Protein AF-A0A961JZA1-F1 (afdb_monomer_lite)

pLDDT: mean 84.86, std 13.33, range [48.25, 97.94]

Structure (mmCIF, N/CA/C/O backbone):
data_AF-A0A961JZA1-F1
#
_entry.id   AF-A0A961JZA1-F1
#
loop_
_atom_site.group_PDB
_atom_site.id
_atom_site.type_symbol
_atom_site.label_atom_id
_atom_site.label_alt_id
_atom_site.label_comp_id
_atom_site.label_asym_id
_atom_site.label_entity_id
_atom_site.label_seq_id
_atom_site.pdbx_PDB_ins_code
_atom_site.Cartn_x
_atom_site.Cartn_y
_atom_site.Cartn_z
_atom_site.occupancy
_atom_site.B_iso_or_equiv
_atom_site.auth_seq_id
_atom_site.auth_comp_id
_atom_site.auth_asym_id
_atom_site.auth_atom_id
_atom_site.pdbx_PDB_model_num
ATOM 1 N N . GLN A 1 1 ? -11.476 15.028 8.043 1.00 52.53 1 GLN A N 1
ATOM 2 C CA . GLN A 1 1 ? -12.834 15.265 7.506 1.00 52.53 1 GLN A CA 1
ATOM 3 C C . GLN A 1 1 ? -13.443 13.905 7.171 1.00 52.53 1 GLN A C 1
ATOM 5 O O . GLN A 1 1 ? -12.910 13.233 6.305 1.00 52.53 1 GLN A O 1
ATOM 10 N N . HIS A 1 2 ? -14.480 13.451 7.884 1.00 55.50 2 HIS A N 1
ATOM 11 C CA . HIS A 1 2 ? -15.139 12.164 7.615 1.00 55.50 2 HIS A CA 1
ATOM 12 C C . HIS A 1 2 ? -16.599 12.419 7.231 1.00 55.50 2 HIS A C 1
ATOM 14 O O . HIS A 1 2 ? -17.377 12.901 8.050 1.00 55.50 2 HIS A O 1
ATOM 20 N N . THR A 1 3 ? -16.973 12.096 5.991 1.00 67.44 3 THR A N 1
ATOM 21 C CA . THR A 1 3 ? -18.387 12.011 5.608 1.00 67.44 3 THR A CA 1
ATOM 22 C C . THR A 1 3 ? -18.865 10.601 5.919 1.00 67.44 3 THR A C 1
ATOM 24 O O . THR A 1 3 ? -18.406 9.641 5.299 1.00 67.44 3 THR A O 1
ATOM 27 N N . ARG A 1 4 ? -19.766 10.462 6.897 1.00 73.06 4 ARG A N 1
ATOM 28 C CA . ARG A 1 4 ? -20.274 9.150 7.324 1.00 73.06 4 ARG A CA 1
ATOM 29 C C . ARG A 1 4 ? -20.852 8.382 6.129 1.00 73.06 4 ARG A C 1
ATOM 31 O O . ARG A 1 4 ? -21.628 8.925 5.349 1.00 73.06 4 ARG A O 1
ATOM 38 N N . GLY A 1 5 ? -20.445 7.121 5.989 1.00 75.69 5 GLY A N 1
ATOM 39 C CA . GLY A 1 5 ? -20.950 6.202 4.964 1.00 75.69 5 GLY A CA 1
ATOM 40 C C . GLY A 1 5 ? -20.401 6.394 3.544 1.00 75.69 5 GLY A C 1
ATOM 41 O O . GLY A 1 5 ? -20.724 5.582 2.682 1.00 75.69 5 GLY A O 1
ATOM 42 N N . LYS A 1 6 ? -19.558 7.402 3.282 1.00 83.94 6 LYS A N 1
ATOM 43 C CA . LYS A 1 6 ? -18.946 7.618 1.960 1.00 83.94 6 LYS A CA 1
ATOM 44 C C . LYS A 1 6 ? -17.432 7.430 2.024 1.00 83.94 6 LYS A C 1
ATOM 46 O O . LYS A 1 6 ? -16.791 7.899 2.959 1.00 83.94 6 LYS A O 1
ATOM 51 N N . ASN A 1 7 ? -16.876 6.778 1.006 1.00 86.12 7 ASN A N 1
ATOM 52 C CA . ASN A 1 7 ? -15.433 6.664 0.799 1.00 86.12 7 ASN A CA 1
ATOM 53 C C . ASN A 1 7 ? -15.067 7.419 -0.485 1.00 86.12 7 ASN A C 1
ATOM 55 O O . ASN A 1 7 ? -15.824 7.369 -1.456 1.00 86.12 7 ASN A O 1
ATOM 59 N N . VAL A 1 8 ? -13.914 8.084 -0.496 1.00 90.31 8 VAL A N 1
ATOM 60 C CA . VAL A 1 8 ? -13.323 8.665 -1.708 1.00 90.31 8 VAL A CA 1
ATOM 61 C C . VAL A 1 8 ? -12.217 7.727 -2.170 1.00 90.31 8 VAL A C 1
ATOM 63 O O . VAL A 1 8 ? -11.364 7.351 -1.368 1.00 90.31 8 VAL A O 1
ATOM 66 N N . TRP A 1 9 ? -12.248 7.348 -3.444 1.00 91.00 9 TRP A N 1
ATOM 67 C CA . TRP A 1 9 ? -11.262 6.457 -4.045 1.00 91.00 9 TRP A CA 1
ATOM 68 C C . TRP A 1 9 ? -10.457 7.210 -5.091 1.00 91.00 9 TRP A C 1
ATOM 70 O O . TRP A 1 9 ? -11.024 7.792 -6.013 1.00 91.00 9 TRP A O 1
ATOM 80 N N . PHE A 1 10 ? -9.138 7.145 -4.957 1.00 92.38 10 PHE A N 1
ATOM 81 C CA . PHE A 1 10 ? -8.208 7.518 -6.011 1.00 92.38 10 PHE A CA 1
ATOM 82 C C . PHE A 1 10 ? -7.697 6.228 -6.634 1.00 92.38 10 PHE A C 1
ATOM 84 O O . PHE A 1 10 ? -7.165 5.370 -5.931 1.00 92.38 10 PHE A O 1
ATOM 91 N N . VAL A 1 11 ? -7.897 6.077 -7.939 1.00 93.38 11 VAL A N 1
ATOM 92 C CA . VAL A 1 11 ? -7.410 4.925 -8.697 1.00 93.38 11 VAL A CA 1
ATOM 93 C C . VAL A 1 11 ? -6.425 5.447 -9.724 1.00 93.38 11 VAL A C 1
ATOM 95 O O . VAL A 1 11 ? -6.718 6.397 -10.446 1.00 93.38 11 VAL A O 1
ATOM 98 N N . GLY A 1 12 ? -5.255 4.832 -9.762 1.00 93.12 12 GLY A N 1
ATOM 99 C CA . GLY A 1 12 ? -4.179 5.193 -10.666 1.00 93.12 12 GLY A CA 1
ATOM 100 C C . GLY A 1 12 ? -3.281 3.995 -10.920 1.00 93.12 12 GLY A C 1
ATOM 101 O O . GLY A 1 12 ? -3.510 2.902 -10.399 1.00 93.12 12 GLY A O 1
ATOM 102 N N . ILE A 1 13 ? -2.266 4.223 -11.737 1.00 94.69 13 ILE A N 1
ATOM 103 C CA . ILE A 1 13 ? -1.249 3.235 -12.086 1.00 94.69 13 ILE A CA 1
ATOM 104 C C . ILE A 1 13 ? 0.069 3.564 -11.381 1.00 94.69 13 ILE A C 1
ATOM 106 O O . ILE A 1 13 ? 0.239 4.658 -10.836 1.00 94.69 13 ILE A O 1
ATOM 110 N N . LEU A 1 14 ? 0.969 2.585 -11.339 1.00 93.88 14 LEU A N 1
ATOM 111 C CA . LEU A 1 14 ? 2.295 2.719 -10.748 1.00 93.88 14 LEU A CA 1
ATOM 112 C C . LEU A 1 14 ? 3.350 2.719 -11.854 1.00 93.88 14 LEU A C 1
ATOM 114 O O . LEU A 1 14 ? 3.269 1.902 -12.770 1.00 93.88 14 LEU A O 1
ATOM 118 N N . ASP A 1 15 ? 4.359 3.570 -11.704 1.00 93.12 15 ASP A N 1
ATOM 119 C CA . ASP A 1 15 ? 5.601 3.498 -12.467 1.00 93.12 15 ASP A CA 1
ATOM 120 C C . ASP A 1 15 ? 6.589 2.572 -11.749 1.00 93.12 15 ASP A C 1
ATOM 122 O O . ASP A 1 15 ? 6.790 2.687 -10.535 1.00 93.12 15 ASP A O 1
ATOM 126 N N . GLU A 1 16 ? 7.249 1.692 -12.503 1.00 93.38 16 GLU A N 1
ATOM 127 C CA . GLU A 1 16 ? 8.420 0.943 -12.036 1.00 93.38 16 GLU A CA 1
ATOM 128 C C . GLU A 1 16 ? 9.682 1.778 -12.280 1.00 93.38 16 GLU A C 1
ATOM 130 O O . GLU A 1 16 ? 9.959 2.199 -13.405 1.00 93.38 16 GLU A O 1
ATOM 135 N N . LYS A 1 17 ? 10.452 2.025 -11.219 1.00 91.06 17 LYS A N 1
ATOM 136 C CA . LYS A 1 17 ? 11.730 2.743 -11.259 1.00 91.06 17 LYS A CA 1
ATOM 137 C C . LYS A 1 17 ? 12.812 1.912 -10.579 1.00 91.06 17 LYS A C 1
ATOM 139 O O . LYS A 1 17 ? 12.521 0.982 -9.827 1.00 91.06 17 LYS A O 1
ATOM 144 N N . LEU A 1 18 ? 14.066 2.254 -10.846 1.00 92.44 18 LEU A N 1
ATOM 145 C CA . LEU A 1 18 ? 15.218 1.708 -10.136 1.00 92.44 18 LEU A CA 1
ATOM 146 C C . LEU A 1 18 ? 15.717 2.750 -9.136 1.00 92.44 18 LEU A C 1
ATOM 148 O O . LEU A 1 18 ? 15.782 3.934 -9.471 1.00 92.44 18 LEU A O 1
ATOM 152 N N . ASP A 1 19 ? 16.029 2.314 -7.917 1.00 87.62 19 ASP A N 1
ATOM 153 C CA . ASP A 1 19 ? 16.740 3.138 -6.938 1.00 87.62 19 ASP A CA 1
ATOM 154 C C . ASP A 1 19 ? 18.262 3.130 -7.187 1.00 87.62 19 ASP A C 1
ATOM 156 O O . ASP A 1 19 ? 18.768 2.428 -8.069 1.00 87.62 19 ASP A O 1
ATOM 160 N N . ASP A 1 20 ? 19.009 3.885 -6.378 1.00 90.69 20 ASP A N 1
ATOM 161 C CA . ASP A 1 20 ? 20.476 3.988 -6.468 1.00 90.69 20 ASP A CA 1
ATOM 162 C C . ASP A 1 20 ? 21.205 2.652 -6.208 1.00 90.69 20 ASP A C 1
ATOM 164 O O . ASP A 1 20 ? 22.394 2.515 -6.496 1.00 90.69 20 ASP A O 1
ATOM 168 N N . PHE A 1 21 ? 20.498 1.645 -5.684 1.00 90.88 21 PHE A N 1
ATOM 169 C CA . PHE A 1 21 ? 20.998 0.296 -5.415 1.00 90.88 21 PHE A CA 1
ATOM 170 C C . PHE A 1 21 ? 20.480 -0.737 -6.427 1.00 90.88 21 PHE A C 1
ATOM 172 O O . PHE A 1 21 ? 20.595 -1.944 -6.187 1.00 90.88 21 PHE A O 1
ATOM 179 N N . ASN A 1 22 ? 19.922 -0.284 -7.555 1.00 88.94 22 ASN A N 1
ATOM 180 C CA . ASN A 1 22 ? 19.378 -1.117 -8.626 1.00 88.94 22 ASN A CA 1
ATOM 181 C C . ASN A 1 22 ? 18.224 -2.032 -8.169 1.00 88.94 22 ASN A C 1
ATOM 183 O O . ASN A 1 22 ? 18.011 -3.121 -8.714 1.00 88.94 22 ASN A O 1
ATOM 187 N N . ARG A 1 23 ? 17.477 -1.604 -7.148 1.00 88.56 23 ARG A N 1
ATOM 188 C CA . ARG A 1 23 ? 16.272 -2.277 -6.661 1.00 88.56 23 ARG A CA 1
ATOM 189 C C . ARG A 1 23 ? 15.054 -1.665 -7.328 1.00 88.56 23 ARG A C 1
ATOM 191 O O . ARG A 1 23 ? 14.964 -0.453 -7.507 1.00 88.56 23 ARG A O 1
ATOM 198 N N . LYS A 1 24 ? 14.094 -2.521 -7.668 1.00 91.25 24 LYS A N 1
ATOM 199 C CA . LYS A 1 24 ? 12.804 -2.086 -8.198 1.00 91.25 24 LYS A CA 1
ATOM 200 C C . LYS A 1 24 ? 12.017 -1.378 -7.102 1.00 91.25 24 LYS A C 1
ATOM 202 O O . LYS A 1 24 ? 11.790 -1.944 -6.031 1.00 91.25 24 LYS A O 1
ATOM 207 N N . VAL A 1 25 ? 11.592 -0.158 -7.393 1.00 91.50 25 VAL A N 1
ATOM 208 C CA . VAL A 1 25 ? 10.710 0.647 -6.552 1.00 91.50 25 VAL A CA 1
ATOM 209 C C . VAL A 1 25 ? 9.510 1.084 -7.375 1.00 91.50 25 VAL A C 1
ATOM 211 O O . VAL A 1 25 ? 9.639 1.448 -8.543 1.00 91.50 25 VAL A O 1
ATOM 214 N N . PHE A 1 26 ? 8.331 1.037 -6.764 1.00 92.81 26 PHE A N 1
ATOM 215 C CA . PHE A 1 26 ? 7.086 1.407 -7.423 1.00 92.81 26 PHE A CA 1
ATOM 216 C C . PHE A 1 26 ? 6.554 2.702 -6.829 1.00 92.81 26 PHE A C 1
ATOM 218 O O . PHE A 1 26 ? 6.466 2.848 -5.609 1.00 92.81 26 PHE A O 1
ATOM 225 N N . VAL A 1 27 ? 6.174 3.641 -7.689 1.00 91.38 27 VAL A N 1
ATOM 226 C CA . VAL A 1 27 ? 5.622 4.934 -7.268 1.00 91.38 27 VAL A CA 1
ATOM 227 C C . VAL A 1 27 ? 4.334 5.231 -8.027 1.00 91.38 27 VAL A C 1
ATOM 229 O O . VAL A 1 27 ? 4.234 4.854 -9.192 1.00 91.38 27 VAL A O 1
ATOM 232 N N . PRO A 1 28 ? 3.337 5.895 -7.414 1.00 91.88 28 PRO A N 1
ATOM 233 C CA . PRO A 1 28 ? 2.165 6.361 -8.147 1.00 91.88 28 PRO A CA 1
ATOM 234 C C . PRO A 1 28 ? 2.576 7.214 -9.345 1.00 91.88 28 PRO A C 1
ATOM 236 O O . PRO A 1 28 ? 3.406 8.113 -9.198 1.00 91.88 28 PRO A O 1
ATOM 239 N N . GLN A 1 29 ? 1.985 6.950 -10.511 1.00 91.62 29 GLN A N 1
ATOM 240 C CA . GLN A 1 29 ? 2.184 7.776 -11.696 1.00 91.62 29 GLN A CA 1
ATOM 241 C C . GLN A 1 29 ? 1.426 9.097 -11.506 1.00 91.62 29 GLN A C 1
ATOM 243 O O . GLN A 1 29 ? 0.246 9.226 -11.839 1.00 91.62 29 GLN A O 1
ATOM 248 N N . ILE A 1 30 ? 2.104 10.067 -10.898 1.00 88.94 30 ILE A N 1
ATOM 249 C CA . ILE A 1 30 ? 1.588 11.398 -10.590 1.00 88.94 30 ILE A CA 1
ATOM 250 C C . ILE A 1 30 ? 2.660 12.443 -10.876 1.00 88.94 30 ILE A C 1
ATOM 252 O O . ILE A 1 30 ? 3.847 12.214 -10.635 1.00 88.94 30 ILE A O 1
ATOM 256 N N . ASP A 1 31 ? 2.234 13.591 -11.393 1.00 84.56 31 ASP A N 1
ATOM 257 C CA . ASP A 1 31 ? 3.138 14.701 -11.662 1.00 84.56 31 ASP A CA 1
ATOM 258 C C . ASP A 1 31 ? 3.504 15.463 -10.372 1.00 84.56 31 ASP A C 1
ATOM 260 O O . ASP A 1 31 ? 2.702 15.613 -9.440 1.00 84.56 31 ASP A O 1
ATOM 264 N N . GLY A 1 32 ? 4.743 15.950 -10.327 1.00 80.75 32 GLY A N 1
ATOM 265 C CA . GLY A 1 32 ? 5.332 16.635 -9.179 1.00 80.75 32 GLY A CA 1
ATOM 266 C C . GLY A 1 32 ? 5.951 15.690 -8.140 1.00 80.75 32 GLY A C 1
ATOM 267 O O . GLY A 1 32 ? 5.272 14.905 -7.479 1.00 80.75 32 GLY A O 1
ATOM 268 N N . SER A 1 33 ? 7.260 15.842 -7.912 1.00 75.00 33 SER A N 1
ATOM 269 C CA . SER A 1 33 ? 8.043 15.023 -6.970 1.00 75.00 33 SER A CA 1
ATOM 270 C C . SER A 1 33 ? 7.555 15.092 -5.518 1.00 75.00 33 SER A C 1
ATOM 272 O O . SER A 1 33 ? 7.684 14.119 -4.782 1.00 75.00 33 SER A O 1
ATOM 274 N N . LYS A 1 34 ? 6.953 16.213 -5.101 1.00 83.69 34 LYS A N 1
ATOM 275 C CA . LYS A 1 34 ? 6.375 16.370 -3.756 1.00 83.69 34 LYS A CA 1
ATOM 276 C C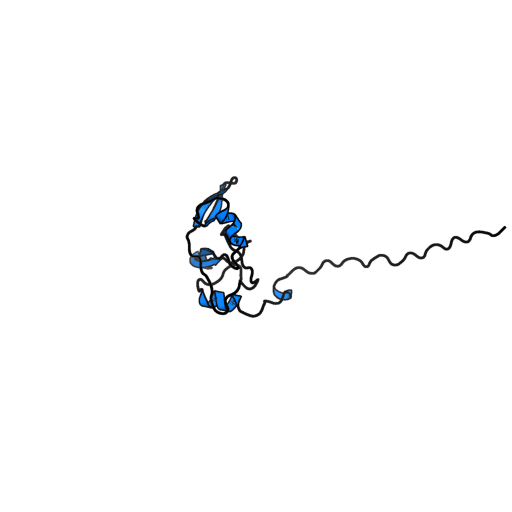 . LYS A 1 34 ? 5.015 15.690 -3.616 1.00 83.69 34 LYS A C 1
ATOM 278 O O . LYS A 1 34 ? 4.717 15.147 -2.560 1.00 83.69 34 LYS A O 1
ATOM 283 N N . THR A 1 35 ? 4.202 15.680 -4.670 1.00 83.25 35 THR A N 1
ATOM 284 C CA . THR A 1 35 ? 2.820 15.187 -4.608 1.00 83.25 35 THR A CA 1
ATOM 285 C C . THR A 1 35 ? 2.770 13.711 -4.225 1.00 83.25 35 THR A C 1
ATOM 287 O O . THR A 1 35 ? 2.022 13.332 -3.328 1.00 83.25 35 THR A O 1
ATOM 290 N N . GLY A 1 36 ? 3.606 12.880 -4.856 1.00 82.50 36 GLY A N 1
ATOM 291 C CA . GLY A 1 36 ? 3.676 11.448 -4.550 1.00 82.50 36 GLY A CA 1
ATOM 292 C C . GLY A 1 36 ? 4.157 11.147 -3.126 1.00 82.50 36 GLY A C 1
ATOM 293 O O . GLY A 1 36 ? 3.686 10.187 -2.520 1.00 82.50 36 GLY A O 1
ATOM 294 N N . LEU A 1 37 ? 5.046 11.982 -2.576 1.00 84.69 37 LEU A N 1
ATOM 295 C CA . LEU A 1 37 ? 5.587 11.829 -1.220 1.00 84.69 37 LEU A CA 1
ATOM 296 C C . LEU A 1 37 ? 4.581 12.231 -0.134 1.00 84.69 37 LEU A C 1
ATOM 298 O O . LEU A 1 37 ? 4.510 11.586 0.909 1.00 84.69 37 LEU A O 1
ATOM 302 N N . GLU A 1 38 ? 3.783 13.268 -0.387 1.00 90.69 38 GLU A N 1
ATOM 303 C CA . GLU A 1 38 ? 2.789 13.788 0.561 1.00 90.69 38 GLU A CA 1
ATOM 304 C C . GLU A 1 38 ? 1.464 13.007 0.518 1.00 90.69 38 GLU A C 1
ATOM 306 O O . GLU A 1 38 ? 0.722 12.977 1.503 1.00 90.69 38 GLU A O 1
ATOM 311 N N . LEU A 1 39 ? 1.153 12.345 -0.607 1.00 89.12 39 LEU A N 1
ATOM 312 C CA . LEU A 1 39 ? -0.111 11.629 -0.809 1.00 89.12 39 LEU A CA 1
ATOM 313 C C . LEU A 1 39 ? -0.429 10.620 0.319 1.00 89.12 39 LEU A C 1
ATOM 315 O O . LEU A 1 39 ? -1.551 10.654 0.834 1.00 89.12 39 LEU A O 1
ATOM 319 N N . PRO A 1 40 ? 0.511 9.773 0.793 1.00 90.44 40 PRO A N 1
ATOM 320 C CA . PRO A 1 40 ? 0.269 8.899 1.942 1.00 90.44 40 PRO A CA 1
ATOM 321 C C . PRO A 1 40 ? -0.070 9.652 3.244 1.00 90.44 40 PRO A C 1
ATOM 323 O O . PRO A 1 40 ? -0.721 9.089 4.128 1.00 90.44 40 PRO A O 1
ATOM 326 N N . GLY A 1 41 ? 0.345 10.911 3.388 1.00 91.56 41 GLY A N 1
ATOM 327 C CA . GLY A 1 41 ? 0.032 11.740 4.553 1.00 91.56 41 GLY A CA 1
ATOM 328 C C . GLY A 1 41 ? -1.454 12.099 4.650 1.00 91.56 41 GLY A C 1
ATOM 329 O O . GLY A 1 41 ? -2.011 12.104 5.755 1.00 91.56 41 GLY A O 1
ATOM 330 N N . ILE A 1 42 ? -2.103 12.335 3.502 1.0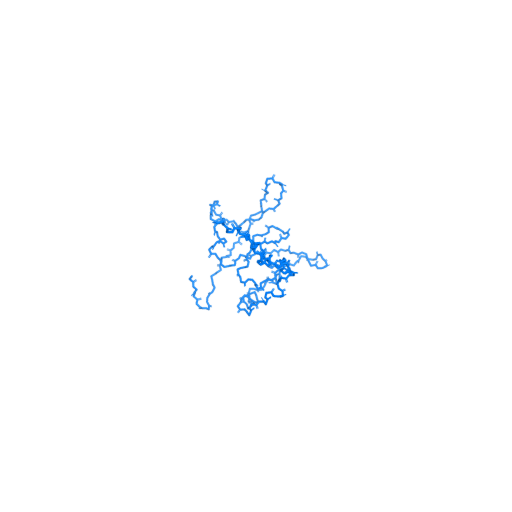0 91.44 42 ILE A N 1
ATOM 331 C CA . ILE A 1 42 ? -3.475 12.866 3.423 1.00 91.44 42 ILE A CA 1
ATOM 332 C C . ILE A 1 42 ? -4.569 11.800 3.278 1.00 91.44 42 ILE A C 1
ATOM 334 O O . ILE A 1 42 ? -5.721 12.069 3.617 1.00 91.44 42 ILE A O 1
ATOM 338 N N . VAL A 1 43 ? -4.242 10.600 2.790 1.00 92.75 43 VAL A N 1
ATOM 339 C CA . VAL A 1 43 ? -5.201 9.485 2.678 1.00 92.75 43 VAL A CA 1
ATOM 340 C C . VAL A 1 43 ? -5.132 8.578 3.901 1.00 92.75 43 VAL A C 1
ATOM 342 O O . VAL A 1 43 ? -4.078 8.446 4.517 1.00 92.75 43 VAL A O 1
ATOM 345 N N . ASP A 1 44 ? -6.216 7.885 4.247 1.00 92.81 44 ASP A N 1
ATOM 346 C CA . ASP A 1 44 ? -6.173 6.877 5.318 1.00 92.81 44 ASP A CA 1
ATOM 347 C C . ASP A 1 44 ? -5.486 5.591 4.850 1.00 92.81 44 ASP A C 1
ATOM 349 O O . ASP A 1 44 ? -4.648 5.035 5.562 1.00 92.81 44 ASP A O 1
ATOM 353 N N . GLN A 1 45 ? -5.775 5.177 3.619 1.00 95.50 45 GLN A N 1
ATOM 354 C CA . GLN A 1 45 ? -5.332 3.919 3.029 1.00 95.50 45 GLN A CA 1
ATOM 355 C C . GLN A 1 45 ? -4.528 4.176 1.754 1.00 95.50 45 GLN A C 1
ATOM 357 O O . GLN A 1 45 ? -4.926 4.996 0.929 1.00 95.50 45 GLN A O 1
ATOM 362 N N . VAL A 1 46 ? -3.422 3.453 1.584 1.00 96.44 46 VAL A N 1
ATOM 363 C CA . VAL A 1 46 ? -2.723 3.291 0.300 1.00 96.44 46 VAL A CA 1
ATOM 364 C C . VAL A 1 46 ? -2.672 1.794 0.038 1.00 96.44 46 VAL A C 1
ATOM 366 O O . VAL A 1 46 ? -2.103 1.059 0.839 1.00 96.44 46 VAL A O 1
ATOM 369 N N . ILE A 1 47 ? -3.295 1.342 -1.047 1.00 97.38 47 ILE A N 1
ATOM 370 C CA . ILE A 1 47 ? -3.431 -0.079 -1.373 1.00 97.38 47 ILE A CA 1
ATOM 371 C C . ILE A 1 47 ? -2.908 -0.289 -2.787 1.00 97.38 47 ILE A C 1
ATOM 373 O O . ILE A 1 47 ? -3.368 0.379 -3.714 1.00 97.38 47 ILE A O 1
ATOM 377 N N . THR A 1 48 ? -1.983 -1.230 -2.957 1.00 97.44 48 THR A N 1
ATOM 378 C CA . THR A 1 48 ? -1.505 -1.623 -4.286 1.00 97.44 48 THR A CA 1
ATOM 379 C C . THR A 1 48 ? -2.167 -2.924 -4.710 1.00 97.44 48 THR A C 1
ATOM 381 O O . THR A 1 48 ? -2.118 -3.907 -3.979 1.00 97.44 48 THR A O 1
ATOM 384 N N . MET A 1 49 ? -2.763 -2.956 -5.903 1.00 97.06 49 MET A N 1
ATOM 385 C CA . MET A 1 49 ? -3.186 -4.205 -6.534 1.00 97.06 49 MET A CA 1
ATOM 386 C C . MET A 1 49 ? -2.038 -4.755 -7.380 1.00 97.06 49 MET A C 1
ATOM 388 O O . MET A 1 49 ? -1.602 -4.094 -8.320 1.00 97.06 49 MET A O 1
ATOM 392 N N . ALA A 1 50 ? -1.582 -5.965 -7.072 1.00 95.88 50 ALA A N 1
ATOM 393 C CA . ALA A 1 50 ? -0.473 -6.615 -7.766 1.00 95.88 50 ALA A CA 1
ATOM 394 C C . ALA A 1 50 ? -0.808 -8.068 -8.124 1.00 95.88 50 ALA A C 1
ATOM 396 O O . ALA A 1 50 ? -1.765 -8.647 -7.607 1.00 95.88 50 ALA A O 1
ATOM 397 N N . SER A 1 51 ? -0.018 -8.645 -9.030 1.00 95.19 51 SER A N 1
ATOM 398 C CA . SER A 1 51 ? -0.048 -10.075 -9.341 1.00 95.19 51 SER A CA 1
ATOM 399 C C . SER A 1 51 ? 0.991 -10.789 -8.480 1.00 95.19 51 SER A C 1
ATOM 401 O O . SER A 1 51 ? 2.187 -10.627 -8.715 1.00 95.19 51 SER A O 1
ATOM 403 N N . LEU A 1 52 ? 0.543 -11.571 -7.501 1.00 93.62 52 LEU A N 1
ATOM 404 C CA . LEU A 1 52 ? 1.393 -12.334 -6.587 1.00 93.62 52 LEU A CA 1
ATOM 405 C C . LEU A 1 52 ? 1.264 -13.838 -6.880 1.00 93.62 52 LEU A C 1
ATOM 407 O O . LEU A 1 52 ? 0.173 -14.282 -7.240 1.00 93.62 52 LEU A O 1
ATOM 411 N N . PRO A 1 53 ? 2.340 -14.634 -6.766 1.00 91.62 53 PRO A N 1
ATOM 412 C CA . PRO A 1 53 ? 2.245 -16.083 -6.912 1.00 91.62 53 PRO A CA 1
ATOM 413 C C . PRO A 1 53 ? 1.476 -16.698 -5.733 1.00 91.62 53 PRO A C 1
ATOM 415 O O . PRO A 1 53 ? 1.699 -16.323 -4.583 1.00 91.62 53 PRO A O 1
ATOM 418 N N . ASP A 1 54 ? 0.585 -17.648 -6.020 1.00 87.88 54 ASP A N 1
ATOM 419 C CA . ASP A 1 54 ? -0.007 -18.525 -5.005 1.00 87.88 54 ASP A CA 1
ATOM 420 C C . ASP A 1 54 ? 0.949 -19.668 -4.608 1.00 87.88 54 ASP A C 1
ATOM 422 O O . ASP A 1 54 ? 2.070 -19.773 -5.107 1.00 87.88 54 ASP A O 1
ATOM 426 N N . GLU A 1 55 ? 0.496 -20.562 -3.725 1.00 88.25 55 GLU A N 1
ATOM 427 C CA . GLU A 1 55 ? 1.256 -21.744 -3.278 1.00 88.25 55 GLU A CA 1
ATOM 428 C C . GLU A 1 55 ? 1.674 -22.684 -4.427 1.00 88.25 55 GLU A C 1
ATOM 430 O O . GLU A 1 55 ? 2.611 -23.468 -4.287 1.00 88.25 55 GLU A O 1
ATOM 435 N N . LEU A 1 56 ? 1.001 -22.595 -5.577 1.00 91.88 56 LEU A N 1
ATOM 436 C CA . LEU A 1 56 ? 1.269 -23.374 -6.786 1.00 91.88 56 LEU A CA 1
ATOM 437 C C . LEU A 1 56 ? 1.987 -22.541 -7.865 1.00 91.88 56 LEU A C 1
ATOM 439 O O . LEU A 1 56 ? 2.026 -22.951 -9.026 1.00 91.88 56 LEU A O 1
ATOM 443 N N . ASN A 1 57 ? 2.558 -21.384 -7.502 1.00 90.12 57 ASN A N 1
ATOM 444 C CA . ASN A 1 57 ? 3.216 -20.422 -8.397 1.00 90.12 57 ASN A CA 1
ATOM 445 C C . ASN A 1 57 ? 2.324 -19.856 -9.514 1.00 90.12 57 ASN A C 1
ATOM 447 O O 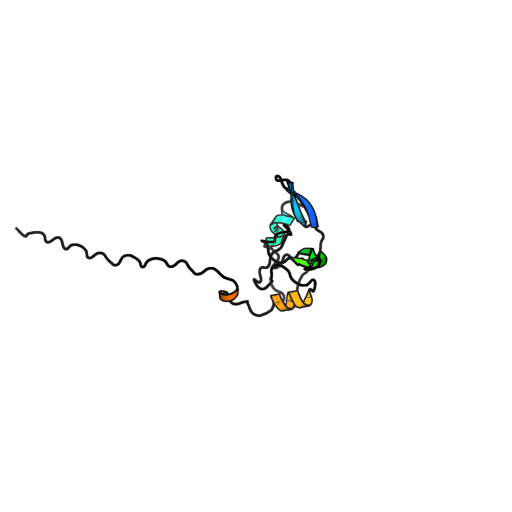. ASN A 1 57 ? 2.818 -19.366 -10.534 1.00 90.12 57 ASN A O 1
ATOM 451 N N . ARG A 1 58 ? 1.003 -19.883 -9.346 1.00 92.19 58 ARG A N 1
ATOM 452 C CA . ARG A 1 58 ? 0.075 -19.274 -10.301 1.00 92.19 58 ARG A CA 1
ATOM 453 C C . ARG A 1 58 ? -0.126 -17.803 -9.943 1.00 92.19 58 ARG A C 1
ATOM 455 O O . ARG A 1 58 ? -0.349 -17.496 -8.773 1.00 92.19 58 ARG A O 1
ATOM 462 N N . PRO A 1 59 ? -0.090 -16.887 -10.922 1.00 93.00 59 PRO A N 1
ATOM 463 C CA . PRO A 1 59 ? -0.323 -15.475 -10.663 1.00 93.00 59 PRO A CA 1
ATOM 464 C C . PRO A 1 59 ? -1.771 -15.240 -10.215 1.00 93.00 59 PRO A C 1
ATOM 466 O O . PRO A 1 59 ? -2.715 -15.582 -10.928 1.00 93.00 59 PRO A O 1
ATOM 469 N N . GLN A 1 60 ? -1.941 -14.627 -9.047 1.00 94.00 60 GLN A N 1
ATOM 470 C CA . GLN A 1 60 ? -3.222 -14.216 -8.483 1.00 94.00 60 GLN A CA 1
ATOM 471 C C . GLN A 1 60 ? -3.205 -12.715 -8.210 1.00 94.00 60 GLN A C 1
ATOM 473 O O . GLN A 1 60 ? -2.215 -12.158 -7.734 1.00 94.00 60 GLN A O 1
ATOM 478 N N . ARG A 1 61 ? -4.320 -12.038 -8.498 1.00 95.81 61 ARG A N 1
ATOM 479 C CA . ARG A 1 61 ? -4.472 -10.638 -8.093 1.00 95.81 61 ARG A CA 1
ATOM 480 C C . ARG A 1 61 ? -4.676 -10.579 -6.589 1.00 95.81 61 ARG A C 1
ATOM 482 O O . ARG A 1 61 ? -5.497 -11.319 -6.060 1.00 95.81 61 ARG A O 1
ATOM 489 N N . ALA A 1 62 ? -3.986 -9.661 -5.936 1.00 97.06 62 ALA A N 1
ATOM 490 C CA . ALA A 1 62 ? -4.149 -9.413 -4.516 1.00 97.06 62 ALA A CA 1
ATOM 491 C C . ALA A 1 62 ? -3.918 -7.937 -4.190 1.00 97.06 62 ALA A C 1
ATOM 493 O O . ALA A 1 62 ? -3.328 -7.194 -4.983 1.00 97.06 62 ALA A O 1
ATOM 494 N N . PHE A 1 63 ? -4.390 -7.518 -3.021 1.00 97.94 63 PHE A N 1
ATOM 495 C CA . PHE A 1 63 ? -4.107 -6.206 -2.460 1.00 97.94 63 PHE A CA 1
ATOM 496 C C . PHE A 1 63 ? -2.951 -6.293 -1.472 1.00 97.94 63 PHE A C 1
ATOM 498 O O . PHE A 1 63 ? -2.995 -7.077 -0.535 1.00 97.94 63 PHE A O 1
ATOM 505 N N . VAL A 1 64 ? -1.932 -5.462 -1.666 1.00 97.88 64 VAL A N 1
ATOM 506 C CA . VAL A 1 64 ? -0.833 -5.254 -0.721 1.00 97.88 64 VAL A CA 1
ATOM 507 C C . VAL A 1 64 ? -1.182 -4.052 0.149 1.00 97.88 64 VAL A C 1
ATOM 509 O O . VAL A 1 64 ? -1.418 -2.955 -0.370 1.00 97.88 64 VAL A O 1
ATOM 512 N N . CYS A 1 65 ? -1.245 -4.264 1.465 1.00 97.50 65 CYS A N 1
ATOM 513 C CA . CYS A 1 65 ? -1.837 -3.296 2.397 1.00 97.50 65 CYS A CA 1
ATOM 514 C C . CYS A 1 65 ? -0.843 -2.712 3.411 1.00 97.50 65 CYS A C 1
ATOM 516 O O . CYS A 1 65 ? -1.090 -1.634 3.953 1.00 97.50 65 CYS A O 1
ATOM 518 N N . GLN A 1 66 ? 0.300 -3.364 3.648 1.00 96.06 66 GLN A N 1
ATOM 519 C CA . GLN A 1 66 ? 1.277 -2.922 4.650 1.00 96.06 66 GLN A CA 1
ATOM 520 C C . GLN A 1 66 ? 2.513 -2.261 4.034 1.00 96.06 66 GLN A C 1
ATOM 522 O O . GLN A 1 66 ? 3.059 -2.722 3.033 1.00 96.06 66 GLN A O 1
ATOM 527 N N . THR A 1 67 ? 2.987 -1.191 4.680 1.00 93.81 67 THR A N 1
ATOM 528 C CA . THR A 1 67 ? 4.178 -0.437 4.253 1.00 93.81 67 THR A CA 1
ATOM 529 C C . THR A 1 67 ? 5.427 -1.307 4.202 1.00 93.81 67 THR A C 1
ATOM 531 O O . THR A 1 67 ? 6.202 -1.206 3.256 1.00 93.81 67 THR A O 1
ATOM 534 N N . LEU A 1 68 ? 5.604 -2.196 5.183 1.00 92.44 68 LEU A N 1
ATOM 535 C CA . LEU A 1 68 ? 6.682 -3.175 5.172 1.00 92.44 68 LEU A CA 1
ATOM 536 C C . LEU A 1 68 ? 6.224 -4.424 4.413 1.00 92.44 68 LEU A C 1
ATOM 538 O O . LEU A 1 68 ? 5.722 -5.374 5.006 1.00 92.44 68 LEU A O 1
ATOM 542 N N . ASN A 1 69 ? 6.372 -4.398 3.091 1.00 94.56 69 ASN A N 1
ATOM 543 C CA . ASN A 1 69 ? 6.093 -5.535 2.219 1.00 94.56 69 ASN A CA 1
ATOM 544 C C . ASN A 1 69 ? 7.343 -5.940 1.416 1.00 94.56 69 ASN A C 1
ATOM 546 O O . ASN A 1 69 ? 8.189 -5.090 1.138 1.00 94.56 69 ASN A O 1
ATOM 550 N N . PRO A 1 70 ? 7.472 -7.220 1.023 1.00 93.12 70 PRO A N 1
ATOM 551 C CA . PRO A 1 70 ? 8.666 -7.726 0.340 1.00 93.12 70 PRO A CA 1
ATOM 552 C C . PRO A 1 70 ? 8.802 -7.268 -1.123 1.00 93.12 70 PRO A C 1
ATOM 554 O O . PRO A 1 70 ? 9.830 -7.529 -1.742 1.00 93.12 70 PRO A O 1
ATOM 557 N N . TRP A 1 71 ? 7.787 -6.607 -1.687 1.00 93.31 71 TRP A N 1
ATOM 558 C CA . TRP A 1 71 ? 7.728 -6.235 -3.107 1.00 93.31 71 TRP A CA 1
ATOM 559 C C . TRP A 1 71 ? 7.974 -4.747 -3.370 1.00 93.31 71 TRP A C 1
ATOM 561 O O . TRP A 1 71 ? 7.876 -4.309 -4.514 1.00 93.31 71 TRP A O 1
ATOM 571 N N . SER A 1 72 ? 8.270 -3.963 -2.328 1.00 92.00 72 SER A N 1
ATOM 572 C CA . SER A 1 72 ? 8.485 -2.511 -2.425 1.00 92.00 72 SER A CA 1
ATOM 573 C C . SER A 1 72 ? 7.292 -1.748 -3.020 1.00 92.00 72 SER A C 1
ATOM 575 O O . SER A 1 72 ? 7.458 -0.658 -3.574 1.00 92.00 72 SER A O 1
ATOM 577 N N . TYR A 1 73 ? 6.080 -2.305 -2.919 1.00 95.56 73 TYR A N 1
ATOM 578 C CA . TYR A 1 73 ? 4.872 -1.624 -3.367 1.00 95.56 73 TYR A CA 1
ATOM 579 C C . TYR A 1 73 ? 4.471 -0.527 -2.375 1.00 95.56 73 TYR A C 1
ATOM 581 O O . TYR A 1 73 ? 4.554 -0.742 -1.160 1.00 95.56 73 TYR A O 1
ATOM 589 N N . PRO A 1 74 ? 3.985 0.634 -2.852 1.00 94.75 74 PRO A N 1
ATOM 590 C CA . PRO A 1 74 ? 3.464 1.666 -1.975 1.00 94.75 74 PRO A CA 1
ATOM 591 C C . PRO A 1 74 ? 2.194 1.142 -1.302 1.00 94.75 74 PRO A C 1
ATOM 593 O O . PRO A 1 74 ? 1.194 0.837 -1.953 1.00 94.75 74 PRO A O 1
ATOM 596 N N . ALA A 1 75 ? 2.240 1.021 0.018 1.00 96.44 75 ALA A N 1
ATOM 597 C CA . ALA A 1 75 ? 1.128 0.512 0.799 1.00 96.44 75 ALA A CA 1
ATOM 598 C C . ALA A 1 75 ? 1.132 1.114 2.202 1.00 96.44 75 ALA A C 1
ATOM 600 O O . ALA A 1 75 ? 2.178 1.478 2.750 1.00 96.44 75 ALA A O 1
ATOM 601 N N . LYS A 1 76 ? -0.058 1.263 2.775 1.00 95.88 76 LYS A N 1
ATOM 602 C CA . LYS A 1 76 ? -0.260 1.855 4.093 1.00 95.88 76 LYS A CA 1
ATOM 603 C C . LYS A 1 76 ? -1.668 1.565 4.583 1.00 95.88 76 LYS A C 1
ATOM 605 O O . LYS A 1 76 ? -2.630 2.086 4.019 1.00 95.88 76 LYS A O 1
ATOM 610 N N . ASP A 1 77 ? -1.750 0.866 5.706 1.00 95.19 77 ASP A N 1
ATOM 611 C CA . ASP A 1 77 ? -2.983 0.682 6.455 1.00 95.19 77 ASP A CA 1
ATOM 612 C C . ASP A 1 77 ? -2.962 1.497 7.752 1.00 95.19 77 ASP A C 1
ATOM 614 O O . ASP A 1 77 ? -2.311 1.130 8.729 1.00 95.19 77 ASP A O 1
ATOM 618 N N . ARG A 1 78 ? -3.713 2.606 7.790 1.00 92.69 78 ARG A N 1
ATOM 619 C CA . ARG A 1 78 ? -3.907 3.387 9.027 1.00 92.69 78 ARG A CA 1
ATOM 620 C C . ARG A 1 78 ? -4.928 2.745 9.973 1.00 92.69 78 ARG A C 1
ATOM 622 O O . ARG A 1 78 ? -4.984 3.101 11.147 1.00 92.69 78 ARG A O 1
ATOM 629 N N . SER A 1 79 ? -5.749 1.817 9.487 1.00 91.94 79 SER A N 1
ATOM 630 C CA . SER A 1 79 ? -6.758 1.152 10.311 1.00 91.94 79 SER A CA 1
ATOM 631 C C . SER A 1 79 ? -6.137 0.141 11.276 1.00 91.94 79 SER A C 1
ATOM 633 O O . SER A 1 79 ? -6.725 -0.106 12.330 1.00 91.94 79 SER A O 1
ATOM 635 N N . GLY A 1 80 ? -4.969 -0.416 10.937 1.00 90.62 80 GLY A N 1
ATOM 636 C CA . GLY A 1 80 ? -4.287 -1.450 11.715 1.00 90.62 80 GLY A CA 1
ATOM 637 C C . GLY A 1 80 ? -5.058 -2.770 11.760 1.00 90.62 80 GLY A C 1
ATOM 638 O O . GLY A 1 80 ? -4.968 -3.493 12.755 1.00 90.62 80 GLY A O 1
ATOM 639 N N . ARG A 1 81 ? -5.876 -3.035 10.736 1.00 91.75 81 ARG A N 1
ATOM 640 C CA . ARG A 1 81 ? -6.785 -4.189 10.655 1.00 91.75 81 ARG A CA 1
ATOM 641 C C . ARG A 1 81 ? -6.517 -5.076 9.450 1.00 91.75 81 ARG A C 1
ATOM 643 O O . ARG A 1 81 ? -7.055 -6.177 9.419 1.00 91.75 81 ARG A O 1
ATOM 650 N N . LEU A 1 82 ? -5.762 -4.598 8.468 1.00 94.50 82 LEU A N 1
ATOM 651 C CA . LEU A 1 82 ? -5.466 -5.351 7.259 1.00 94.50 82 LEU A CA 1
ATOM 652 C C . LEU A 1 82 ? -4.214 -6.210 7.443 1.00 94.50 82 LEU A C 1
ATOM 654 O O . LEU A 1 82 ? -3.230 -5.798 8.068 1.00 94.50 82 LEU A O 1
ATOM 658 N N . ASP A 1 83 ? -4.253 -7.401 6.858 1.00 94.56 83 ASP A N 1
ATOM 659 C CA . ASP A 1 83 ? -3.087 -8.270 6.746 1.00 94.56 83 ASP A CA 1
ATOM 660 C C . ASP A 1 83 ? -2.111 -7.719 5.694 1.00 94.56 83 ASP A C 1
ATOM 662 O O . ASP A 1 83 ? -2.374 -6.714 5.030 1.00 94.56 83 ASP A O 1
ATOM 666 N N . LEU A 1 84 ? -0.939 -8.344 5.551 1.00 95.75 84 LEU A N 1
ATOM 667 C CA . LEU A 1 84 ? 0.048 -7.938 4.542 1.00 95.75 84 LEU A CA 1
ATOM 668 C C . LEU A 1 84 ? -0.554 -7.972 3.131 1.00 95.75 84 LEU A C 1
ATOM 670 O O . LEU A 1 84 ? -0.325 -7.060 2.328 1.00 95.75 84 LEU A O 1
ATOM 674 N N . VAL A 1 85 ? -1.314 -9.036 2.869 1.00 96.62 85 VAL A N 1
ATOM 675 C CA . VAL A 1 85 ? -1.987 -9.320 1.609 1.00 96.62 85 VAL A CA 1
ATOM 676 C C . VAL A 1 85 ? -3.456 -9.613 1.889 1.00 96.62 85 VAL A C 1
ATOM 678 O O . VAL A 1 85 ? -3.773 -10.421 2.757 1.00 96.62 85 VAL A O 1
ATOM 681 N N . GLU A 1 86 ? -4.338 -8.979 1.128 1.00 97.19 86 GLU A N 1
ATOM 682 C CA . GLU A 1 86 ? -5.782 -9.204 1.156 1.00 97.19 86 GLU A CA 1
ATOM 683 C C . GLU A 1 86 ? -6.272 -9.673 -0.217 1.00 97.19 86 GLU A C 1
ATOM 685 O O . GLU A 1 86 ? -5.653 -9.413 -1.256 1.00 97.19 86 GLU A O 1
ATOM 690 N N . GLU A 1 87 ? -7.434 -10.323 -0.237 1.00 95.81 87 GLU A N 1
ATOM 691 C CA . GLU A 1 87 ? -8.134 -10.623 -1.484 1.00 95.81 87 GLU A CA 1
ATOM 692 C C . GLU A 1 87 ? -8.437 -9.333 -2.269 1.00 95.81 87 GLU A C 1
ATOM 694 O O . GLU A 1 87 ? -8.729 -8.294 -1.665 1.00 95.81 87 GLU A O 1
ATOM 699 N N . PRO A 1 88 ? -8.455 -9.375 -3.616 1.00 96.12 88 PRO A N 1
ATOM 700 C CA . PRO A 1 88 ? -8.690 -8.209 -4.467 1.00 96.12 88 PRO A CA 1
ATOM 701 C C . PRO A 1 88 ? -10.182 -7.814 -4.509 1.00 96.12 88 PRO A C 1
ATOM 703 O O . PRO A 1 88 ? -10.775 -7.655 -5.576 1.00 96.12 88 PRO A O 1
ATOM 706 N N . HIS A 1 89 ? -10.820 -7.674 -3.344 1.00 96.25 89 HIS A N 1
ATOM 707 C CA . HIS A 1 89 ? -12.245 -7.407 -3.191 1.00 96.25 89 HIS A CA 1
ATOM 708 C C . HIS A 1 89 ? -12.490 -6.187 -2.292 1.00 96.25 89 HIS A C 1
ATOM 710 O O . HIS A 1 89 ? -12.504 -6.279 -1.064 1.00 96.25 89 HIS A O 1
ATOM 716 N N . LEU A 1 90 ? -12.794 -5.037 -2.901 1.00 93.62 90 LEU A N 1
ATOM 717 C CA . LEU A 1 90 ? -12.962 -3.766 -2.179 1.00 93.62 90 LEU A CA 1
ATOM 718 C C . LEU A 1 90 ? -14.053 -3.805 -1.094 1.00 93.62 90 LEU A C 1
ATOM 720 O O . LEU A 1 90 ? -13.873 -3.205 -0.041 1.00 93.62 90 LEU A O 1
ATOM 724 N N . GLY A 1 91 ? -15.165 -4.519 -1.314 1.00 93.62 91 GLY A N 1
ATOM 725 C CA . GLY A 1 91 ? -16.227 -4.677 -0.304 1.00 93.62 91 GLY A CA 1
ATOM 726 C C . GLY A 1 91 ? -15.718 -5.314 0.996 1.00 93.62 91 GLY A C 1
ATOM 727 O O . GLY A 1 91 ? -15.728 -4.656 2.033 1.00 93.62 91 GLY A O 1
ATOM 728 N N . ARG A 1 92 ? -15.178 -6.538 0.911 1.00 95.12 92 ARG A N 1
ATOM 729 C CA . ARG A 1 92 ? -14.509 -7.253 2.012 1.00 95.12 92 ARG A CA 1
ATOM 730 C C . ARG A 1 92 ? -13.390 -6.444 2.669 1.00 95.12 92 ARG A C 1
ATOM 732 O O . ARG A 1 92 ? -13.324 -6.382 3.893 1.00 95.12 92 ARG A O 1
ATOM 739 N N . LEU A 1 93 ? -12.563 -5.760 1.873 1.00 95.19 93 LEU A N 1
ATOM 740 C CA . LEU A 1 93 ? -11.516 -4.876 2.395 1.00 95.19 93 LEU A CA 1
ATOM 741 C C . LEU A 1 93 ? -12.114 -3.787 3.302 1.00 95.19 93 LEU A C 1
ATOM 743 O O . LEU A 1 93 ? -11.657 -3.571 4.424 1.00 95.19 93 LEU A O 1
ATOM 747 N N . MET A 1 94 ? -13.179 -3.124 2.845 1.00 92.88 94 MET A N 1
ATOM 748 C CA . MET A 1 94 ? -13.851 -2.079 3.619 1.00 92.88 94 MET A CA 1
ATOM 749 C C . MET A 1 94 ? -14.609 -2.621 4.832 1.00 92.88 94 MET A C 1
ATOM 751 O O . MET A 1 94 ? -14.667 -1.935 5.853 1.00 92.88 94 MET A O 1
ATOM 755 N N . GLU A 1 95 ? -15.188 -3.819 4.743 1.00 93.31 95 GLU A N 1
ATOM 756 C CA . GLU A 1 95 ? -15.788 -4.514 5.889 1.00 93.31 95 GLU A CA 1
ATOM 757 C C . GLU A 1 95 ? -14.742 -4.752 6.980 1.00 93.31 95 GLU A C 1
ATOM 759 O O . GLU A 1 95 ? -14.978 -4.396 8.135 1.00 93.31 95 GLU A O 1
ATOM 764 N N . LYS A 1 96 ? -13.551 -5.238 6.607 1.00 94.00 96 LYS A N 1
ATOM 765 C CA . LYS A 1 96 ? -12.437 -5.451 7.540 1.00 94.00 96 LYS A CA 1
ATOM 766 C C . LYS A 1 96 ? -11.943 -4.139 8.150 1.00 94.00 96 LYS A C 1
ATOM 768 O O . LYS A 1 96 ? -11.828 -4.051 9.368 1.00 94.00 96 LYS A O 1
ATOM 773 N N . ILE A 1 97 ? -11.758 -3.085 7.346 1.00 92.81 97 ILE A N 1
ATOM 774 C CA . ILE A 1 97 ? -11.359 -1.742 7.823 1.00 92.81 97 ILE A CA 1
ATOM 775 C C . ILE A 1 97 ? -12.362 -1.169 8.840 1.00 92.81 97 ILE A C 1
ATOM 777 O O . ILE A 1 97 ? -11.967 -0.508 9.802 1.00 92.81 97 ILE A O 1
ATOM 781 N N . ARG A 1 98 ? -13.664 -1.392 8.632 1.00 91.25 98 ARG A N 1
ATOM 782 C CA . ARG A 1 98 ? -14.737 -0.902 9.520 1.00 91.25 98 ARG A CA 1
ATOM 783 C C . ARG A 1 98 ? -14.997 -1.814 10.715 1.00 91.25 98 ARG A C 1
ATOM 785 O O . ARG A 1 98 ? -15.720 -1.415 11.626 1.00 91.25 98 ARG A O 1
ATOM 792 N N . GLY A 1 99 ? -14.434 -3.017 10.700 1.00 88.75 99 GLY A N 1
ATOM 793 C CA . GLY A 1 99 ? -14.608 -4.021 11.732 1.00 88.75 99 GLY A CA 1
ATOM 794 C C . GLY A 1 99 ? -13.997 -3.633 13.084 1.00 88.75 99 GLY A C 1
ATOM 795 O O . GLY A 1 99 ? -13.352 -2.583 13.236 1.00 88.75 99 GLY A O 1
ATOM 796 N N . PRO A 1 100 ? -14.185 -4.488 14.101 1.00 82.81 100 PRO A N 1
ATOM 797 C CA . PRO A 1 100 ? -13.540 -4.309 15.395 1.00 82.81 100 PRO A CA 1
ATOM 798 C C . PRO A 1 100 ? -12.014 -4.274 15.238 1.00 82.81 100 PRO A C 1
ATOM 800 O O . PRO A 1 100 ? -11.446 -4.915 14.354 1.00 82.81 100 PRO A O 1
ATOM 803 N N . LEU A 1 101 ? -11.344 -3.489 16.084 1.00 76.69 101 LEU A N 1
ATOM 804 C CA . LEU A 1 101 ? -9.884 -3.452 16.098 1.00 76.69 101 LEU A CA 1
ATOM 805 C C . LEU A 1 101 ? -9.355 -4.838 16.486 1.00 76.69 101 LEU A C 1
ATOM 807 O O . LEU A 1 101 ? -9.855 -5.442 17.435 1.00 76.69 101 LEU A O 1
ATOM 811 N N . ILE A 1 102 ? -8.317 -5.317 15.802 1.00 72.31 102 ILE A N 1
ATOM 812 C CA . ILE A 1 102 ? -7.623 -6.531 16.228 1.00 72.31 102 ILE A CA 1
ATOM 813 C C . ILE A 1 102 ? -6.934 -6.223 17.574 1.00 72.31 102 ILE A C 1
ATOM 815 O O . ILE A 1 102 ? -6.157 -5.255 17.644 1.00 72.31 102 ILE A O 1
ATOM 819 N N . PRO A 1 103 ? -7.201 -7.001 18.644 1.00 73.75 103 PRO A N 1
ATOM 820 C CA . PRO A 1 103 ? -6.576 -6.799 19.948 1.00 73.75 103 PRO A CA 1
ATOM 821 C C . PRO A 1 103 ? -5.051 -6.703 19.839 1.00 73.75 103 PRO A C 1
ATOM 823 O O . PRO A 1 103 ? -4.431 -7.432 19.064 1.00 73.75 103 PRO A O 1
ATOM 826 N N . ALA A 1 104 ? -4.438 -5.785 20.594 1.00 67.94 104 ALA A N 1
ATOM 827 C CA . ALA A 1 104 ? -2.995 -5.529 20.521 1.00 67.94 104 ALA A CA 1
ATOM 828 C C . ALA A 1 104 ? -2.163 -6.785 20.835 1.00 67.94 104 ALA A C 1
ATOM 830 O O . ALA A 1 104 ? -1.181 -7.058 20.155 1.00 67.94 104 ALA A O 1
ATOM 831 N N . GLU A 1 105 ? -2.630 -7.590 21.785 1.00 68.44 105 GLU A N 1
ATOM 832 C CA . GLU A 1 105 ? -2.099 -8.907 22.161 1.00 68.44 105 GLU A CA 1
ATOM 833 C C . GLU A 1 105 ? -2.016 -9.921 21.009 1.00 68.44 105 GLU A C 1
ATOM 835 O O . GLU A 1 105 ? -1.172 -10.807 21.038 1.00 68.44 105 GLU A O 1
ATOM 840 N N . ARG A 1 106 ? -2.846 -9.784 19.966 1.00 67.88 106 ARG A N 1
ATOM 841 C CA . ARG A 1 106 ? -2.766 -10.625 18.758 1.00 67.88 106 ARG A CA 1
ATOM 842 C C . ARG A 1 106 ? -1.876 -10.032 17.666 1.00 67.88 106 ARG A C 1
ATOM 844 O O . ARG A 1 106 ? -1.535 -10.737 16.725 1.00 67.88 106 ARG A O 1
ATOM 851 N N . ARG A 1 107 ? -1.530 -8.744 17.761 1.00 66.44 107 ARG A N 1
ATOM 852 C CA . ARG A 1 107 ? -0.692 -8.025 16.784 1.00 66.44 107 ARG A CA 1
ATOM 853 C C . ARG A 1 107 ? 0.767 -7.900 17.218 1.00 66.44 107 ARG A C 1
ATOM 855 O O . ARG A 1 107 ? 1.622 -7.638 16.381 1.00 66.44 107 ARG A O 1
ATOM 862 N N . LEU A 1 108 ? 1.050 -8.044 18.510 1.00 63.69 108 LEU A N 1
ATOM 863 C CA . LEU A 1 108 ? 2.381 -7.885 19.083 1.00 63.69 108 LEU A CA 1
ATOM 864 C C . LEU A 1 108 ? 2.873 -9.235 19.605 1.00 63.69 108 LEU A C 1
ATOM 866 O O . LEU A 1 108 ? 2.318 -9.779 20.550 1.00 63.69 108 LEU A O 1
ATOM 870 N N . THR A 1 109 ? 3.948 -9.751 19.015 1.00 64.88 109 THR A N 1
ATOM 871 C CA . THR A 1 109 ? 4.705 -10.897 19.552 1.00 64.88 109 THR A CA 1
ATOM 872 C C . THR A 1 109 ? 5.769 -10.471 20.565 1.00 64.88 109 THR A C 1
ATOM 874 O O . THR A 1 109 ? 6.407 -11.313 21.189 1.00 64.88 109 THR A O 1
ATOM 877 N N . TYR A 1 110 ? 5.979 -9.162 20.729 1.00 64.81 110 TYR A N 1
ATOM 878 C CA . TYR A 1 110 ? 6.982 -8.615 21.628 1.00 64.81 110 TYR A CA 1
ATOM 879 C C . TYR A 1 110 ? 6.456 -8.555 23.064 1.00 64.81 110 TYR A C 1
ATOM 881 O O . TYR A 1 110 ? 5.529 -7.801 23.368 1.00 64.81 110 TYR A O 1
ATOM 889 N N . SER A 1 111 ? 7.074 -9.326 23.958 1.00 71.56 111 SER A N 1
ATOM 890 C CA . SER A 1 111 ? 6.908 -9.141 25.398 1.00 71.56 111 SER A CA 1
ATOM 891 C C . SER A 1 111 ? 7.603 -7.842 25.825 1.00 71.56 111 SER A C 1
ATOM 893 O O . SER A 1 111 ? 8.756 -7.635 25.439 1.00 71.56 111 SER A O 1
ATOM 895 N N . PRO A 1 112 ? 6.951 -6.969 26.618 1.00 70.75 112 PRO A N 1
ATOM 896 C CA . PRO A 1 112 ? 7.602 -5.780 27.155 1.00 70.75 112 PRO A CA 1
ATOM 897 C C . PRO A 1 112 ? 8.901 -6.166 27.879 1.00 70.75 112 PRO A C 1
ATOM 899 O O . PRO A 1 112 ? 8.910 -7.171 28.596 1.00 70.75 112 PRO A O 1
ATOM 902 N N . PRO A 1 113 ? 9.992 -5.400 27.725 1.00 74.94 113 PRO A N 1
ATOM 903 C CA . PRO A 1 113 ? 11.233 -5.700 28.412 1.00 74.94 113 PRO A CA 1
ATOM 904 C C . PRO A 1 113 ? 10.996 -5.536 29.913 1.00 74.94 113 PRO A C 1
ATOM 906 O O . PRO A 1 113 ? 10.466 -4.519 30.368 1.00 74.94 113 PRO A O 1
ATOM 909 N N . GLN A 1 114 ? 11.369 -6.548 30.690 1.00 79.75 114 GLN A N 1
ATOM 910 C CA . GLN A 1 114 ? 11.232 -6.504 32.137 1.00 79.75 114 GLN A CA 1
ATOM 911 C C . GLN A 1 114 ? 12.332 -5.599 32.693 1.00 79.75 114 GLN A C 1
ATOM 913 O O . GLN A 1 114 ? 13.498 -5.984 32.765 1.00 79.75 114 GLN A O 1
ATOM 918 N N . LEU A 1 115 ? 11.972 -4.359 33.022 1.00 77.31 115 LEU A N 1
ATOM 919 C CA . LEU A 1 115 ? 12.896 -3.437 33.670 1.00 77.31 115 LEU A CA 1
ATOM 920 C C . LEU A 1 115 ? 13.193 -3.946 35.090 1.00 77.31 115 LEU A C 1
ATOM 922 O O . LEU A 1 115 ? 12.258 -4.357 35.788 1.00 77.31 115 LEU A O 1
ATOM 926 N N . PRO A 1 116 ? 14.461 -3.932 35.539 1.00 82.62 116 PRO A N 1
ATOM 927 C CA . PRO A 1 116 ? 14.767 -4.209 36.932 1.00 82.62 116 PRO A CA 1
ATOM 928 C C . PRO A 1 116 ? 14.039 -3.188 37.821 1.00 82.62 116 PRO A C 1
ATOM 930 O O . PRO A 1 116 ? 13.890 -2.026 37.421 1.00 82.62 116 PRO A O 1
ATOM 933 N N . PRO A 1 117 ? 13.566 -3.598 39.011 1.00 82.50 117 PRO A N 1
ATOM 934 C CA . PRO A 1 117 ? 12.953 -2.664 39.940 1.00 82.50 117 PRO A CA 1
ATOM 935 C C . PRO A 1 117 ? 13.946 -1.532 40.248 1.00 82.50 117 PRO A C 1
ATOM 937 O O . PRO A 1 117 ? 15.150 -1.795 40.350 1.00 82.50 117 PRO A O 1
ATOM 940 N N . PRO A 1 118 ? 13.472 -0.279 40.375 1.00 81.00 118 PRO A N 1
ATOM 941 C CA . PRO A 1 118 ? 14.341 0.821 40.762 1.00 81.00 118 PRO A CA 1
ATOM 942 C C . PRO A 1 118 ? 15.043 0.465 42.081 1.00 81.00 118 PRO A C 1
ATOM 944 O O . PRO A 1 118 ? 14.408 -0.147 42.950 1.00 81.00 118 PRO A O 1
ATOM 947 N N . PRO A 1 119 ? 16.337 0.804 42.240 1.00 79.31 119 PRO A N 1
ATOM 948 C CA . PRO A 1 119 ? 17.033 0.568 43.494 1.00 79.31 119 PRO A CA 1
ATOM 949 C C . PRO A 1 119 ? 16.228 1.213 44.623 1.00 79.31 119 PRO A C 1
ATOM 951 O O . PRO A 1 119 ? 15.819 2.373 44.524 1.00 79.31 119 PRO A O 1
ATOM 954 N N . GLY A 1 120 ? 15.943 0.423 45.661 1.00 76.31 120 GLY A N 1
ATOM 955 C CA . GLY A 1 120 ? 15.250 0.911 46.846 1.00 76.31 120 GLY A CA 1
ATOM 956 C C . GLY A 1 120 ? 16.006 2.093 47.461 1.00 76.31 120 GLY A C 1
ATOM 957 O O . GLY A 1 120 ? 17.206 2.235 47.217 1.00 76.31 120 GLY A O 1
ATOM 958 N N . PRO A 1 121 ? 15.330 2.953 48.240 1.00 69.75 121 PRO A N 1
ATOM 959 C CA . PRO A 1 121 ? 15.988 4.074 48.892 1.00 69.75 121 PRO A CA 1
ATOM 960 C C . PRO A 1 121 ? 17.158 3.549 49.727 1.00 69.75 121 PRO A C 1
ATOM 962 O O . PRO A 1 121 ? 16.958 2.805 50.688 1.00 69.75 121 PRO A O 1
ATOM 965 N N . THR A 1 122 ? 18.381 3.906 49.332 1.00 58.66 122 THR A N 1
ATOM 966 C CA . THR A 1 122 ? 19.579 3.664 50.131 1.00 58.66 122 THR A CA 1
ATOM 967 C C . THR A 1 122 ? 19.341 4.332 51.475 1.00 58.66 122 THR A C 1
ATOM 969 O O . THR A 1 122 ? 19.095 5.538 51.519 1.00 58.66 122 THR A O 1
ATOM 972 N N . ALA A 1 123 ? 19.352 3.554 52.558 1.00 58.22 123 ALA A N 1
ATOM 973 C CA . ALA A 1 123 ? 19.338 4.111 53.898 1.00 58.22 123 ALA A CA 1
ATOM 974 C C . ALA A 1 123 ? 20.504 5.099 53.987 1.00 58.22 123 ALA A C 1
ATOM 976 O O . ALA A 1 123 ? 21.662 4.714 53.831 1.00 58.22 123 ALA A O 1
ATOM 977 N N . THR A 1 124 ? 20.185 6.381 54.136 1.00 54.34 124 THR A N 1
ATOM 978 C CA . THR A 1 124 ? 21.169 7.422 54.392 1.00 54.34 124 THR A CA 1
ATOM 979 C C . THR A 1 124 ? 21.917 7.015 55.653 1.00 54.34 124 THR A C 1
ATOM 981 O O . THR A 1 124 ? 21.300 6.929 56.715 1.00 54.34 124 THR A O 1
ATOM 984 N N . ASP A 1 125 ? 23.215 6.732 55.531 1.00 52.38 125 ASP A N 1
ATOM 985 C CA . ASP A 1 125 ? 24.098 6.564 56.680 1.00 52.38 125 ASP A CA 1
ATOM 986 C C . ASP A 1 125 ? 23.903 7.774 57.595 1.00 52.38 125 ASP A C 1
ATOM 988 O O . ASP A 1 125 ? 24.234 8.911 57.243 1.00 52.38 125 ASP A O 1
ATOM 992 N N . THR A 1 126 ? 23.317 7.543 58.766 1.00 55.22 126 THR A N 1
ATOM 993 C CA . THR A 1 126 ? 23.242 8.537 59.829 1.00 55.22 126 THR A CA 1
ATOM 994 C C . THR A 1 126 ? 24.667 8.816 60.290 1.00 55.22 126 THR A C 1
ATOM 996 O O . THR A 1 126 ? 25.217 8.092 61.116 1.00 55.22 126 THR A O 1
ATOM 999 N N . HIS A 1 127 ? 25.284 9.854 59.727 1.00 52.97 127 HIS A N 1
ATOM 1000 C CA . HIS A 1 127 ? 26.510 10.435 60.258 1.00 52.97 127 HIS A CA 1
ATOM 1001 C C . HIS A 1 127 ? 26.189 11.083 61.609 1.00 52.97 127 HIS A C 1
ATOM 1003 O O . HIS A 1 127 ? 25.695 12.208 61.688 1.00 52.97 127 HIS A O 1
ATOM 1009 N N . SER A 1 128 ? 26.439 10.341 62.684 1.00 57.31 128 SER A N 1
ATOM 1010 C CA . SER A 1 128 ? 26.420 10.849 64.052 1.00 57.31 128 SER A CA 1
ATOM 1011 C C . SER A 1 128 ? 27.624 11.772 64.246 1.00 57.31 128 SER A C 1
ATOM 1013 O O . SER A 1 128 ? 28.756 11.302 64.344 1.00 57.31 128 SER A O 1
ATOM 1015 N N . TYR A 1 129 ? 27.404 13.086 64.292 1.00 50.88 129 TYR A N 1
ATOM 1016 C CA . TYR A 1 129 ? 28.441 14.020 64.728 1.00 50.88 129 TYR A CA 1
ATOM 1017 C C . TYR A 1 129 ? 28.620 13.917 66.252 1.00 50.88 129 TYR A C 1
ATOM 1019 O O . TYR A 1 129 ? 27.621 13.985 66.973 1.00 50.88 129 TYR A O 1
ATOM 1027 N N . PRO A 1 130 ? 29.852 13.775 66.773 1.00 50.41 130 PRO A N 1
ATOM 1028 C CA . PRO A 1 130 ? 30.091 13.884 68.203 1.00 50.41 130 PRO A CA 1
ATOM 1029 C C . PRO A 1 130 ? 29.920 15.346 68.635 1.00 50.41 130 PRO A C 1
ATOM 1031 O O . PRO A 1 130 ? 30.541 16.252 68.079 1.00 50.41 130 PRO A O 1
ATOM 1034 N N . THR A 1 131 ? 29.054 15.569 69.619 1.00 53.66 131 THR A N 1
ATOM 1035 C CA . THR A 1 131 ? 28.898 16.850 70.315 1.00 53.66 131 THR A CA 1
ATOM 1036 C C . THR A 1 131 ? 30.136 17.142 71.156 1.00 53.66 131 THR 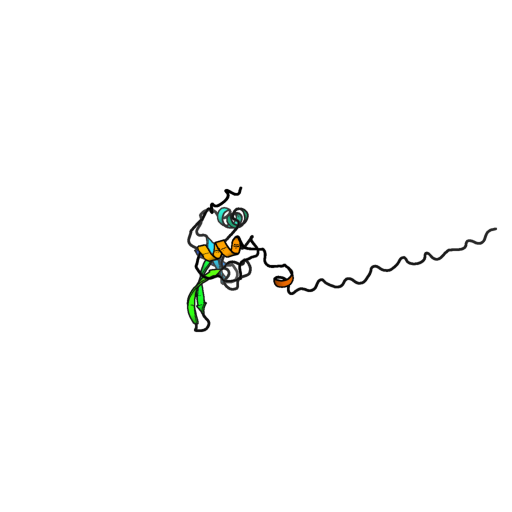A C 1
ATOM 1038 O O . THR A 1 131 ? 30.555 16.282 71.933 1.00 53.66 131 THR A O 1
ATOM 1041 N N . ASN A 1 132 ? 30.665 18.357 71.031 1.00 48.25 132 ASN A N 1
ATOM 1042 C CA . ASN A 1 132 ? 31.579 18.972 71.990 1.00 48.25 132 ASN A CA 1
ATOM 1043 C C . ASN A 1 132 ? 30.965 20.298 72.440 1.00 48.25 132 ASN A C 1
ATOM 1045 O O . ASN A 1 132 ? 30.434 21.002 71.549 1.00 48.25 132 ASN A O 1
#

Radius of gyration: 25.28 Å; chains: 1; bounding box: 52×42×84 Å

Secondary structure (DSSP, 8-state):
---TT--------EEEEE-TTS-EEEEE--SSHHHHHHHHHH-SEE-EEEEEE-TTS-EEEEEE--SS-TT----EESSS---SEE-S-HHHHHHHHHSPPPPHHHH---PPP-PPPPPP--------PPP-

Sequence (132 aa):
QHTRGKNVWFVGILDEKLDDFNRKVFVPQIDGSKTGLELPGIVDQVITMASLPDELNRPQRAFVCQTLNPWSYPAKDRSGRLDLVEEPHLGRLMEKIRGPLIPAERRLTYSPPQLPPPPGPTATDTHSYPTN

Foldseek 3Di:
DDDPPDDDDDDFDWDWDADPVRATAIWGPDPDPVCRVCVPVPDQWDWDWDFDQDPVGDTDTKIQAPCPDPRNYDHHHNLQQDDRIGHPDVVVVVCRSPDDHDDVVVVDPDDPDDDDDDPDPDPPPPPDDDDD

=== Feature glossary ===
The record interleaves many kinds of information about one protein. Here is each kind framed as the question it answers.

Q: What known structures does this most resemble?
A: Structural nearest neighbors (via Foldseek easy-search vs the PDB). Reported per hit: target PDB id, E-value, and alignment TM-score. A TM-score above ~0.5 is the conventional threshold for 'same fold'.

Q: Where is each backbone atom in 3D?
A: The mmCIF table is the protein's shape written out atom by atom. For each backbone N, Cα, C, and carbonyl O, it records an (x, y, z) coordinate triple in Å plus the residue type, chain letter, and residue number.

Q: What are the backbone torsion angles?
A: The φ/ψ torsion pair specifies the backbone conformation at each residue. φ rotates about the N–Cα bond, ψ about the Cα–C bond. Steric clashes forbid most of the (φ, ψ) plane — the allowed regions (α-helix basin, β-sheet basin, left-handed helix) are the Ramachandran-allowed regions.

Q: Which residues are buried vs exposed?
A: Solvent-accessible surface area (SASA) is the area in Å² traced out by the centre of a 1.4 Å probe sphere (a water molecule) rolled over the protein's van der Waals surface (Shrake–Rupley / Lee–Richards construction). Buried residues have near-zero SASA; fully exposed residues can exceed 200 Å². The total SASA scales roughly with the number of surface residues.

Q: How confident is the AlphaFold model at each residue?
A: pLDDT is the predicted lDDT-Cα score: AlphaFold's confidence that the local environment of each residue (all inter-atomic distances within 15 Å) is correctly placed. It is a per-residue number between 0 and 100, with higher meaning more reliable.

Q: What does the local fold look like, residue by residue?
A: 3Di is Foldseek's structural alphabet. Each residue is assigned one of twenty discrete states based on how its Cα sits relative to its spatial (not sequential) neighbors. Aligning 3Di strings finds structural homologs roughly as well as full 3D superposition, but orders of magnitude faster.

Q: How big and how compact is the whole molecule?
A: Radius of gyration (Rg) is the root-mean-square distance of Cα atoms from their centroid — a single number for overall size and compactness. A globular domain of N residues has Rg ≈ 2.2·N^0.38 Å; an extended or disordered chain has a much larger Rg. The Cα contact count is the number of residue pairs whose Cα atoms are within 8 Å and are more than four positions apart in sequence — a standard proxy for tertiary packing density. The bounding box is the smallest axis-aligned box enclosing all Cα atoms.

Q: Which residues are in helices, strands, or loops?
A: DSSP 8-state secondary structure assigns each residue one of H (α-helix), G (3₁₀-helix), I (π-helix), E (extended β-strand), B (isolated β-bridge), T (hydrogen-bonded turn), S (bend), or '-' (coil). The assignment is computed from backbone hydrogen-bond geometry via the Kabsch–Sander algorithm.

Q: How mobile is each atom in the crystal?
A: Crystallographic B-factors measure how much each atom's electron density is smeared out, in Å². They rise in mobile loops and surface residues and fall in the buried interior. In AlphaFold models this column is repurposed to hold pLDDT instead.

Q: What if only a Cα trace is available?
A: P-SEA three-state annotation labels each residue as helix, strand, or coil based purely on the geometry of the Cα trace. It serves as a fallback when the full backbone (and thus DSSP) is unavailable.

Q: What family and function is it annotated with?
A: Database cross-references. InterPro integrates a dozen domain/family signature databases into unified entries with residue-range hits. GO terms attach function/process/location labels with evidence codes. CATH codes position the fold in a four-level structural taxonomy. Organism is the NCBI-taxonomy species name.

Q: Are the domains correctly placed relative to each other?
A: Predicted Aligned Error (PAE) is an AlphaFold confidence matrix: entry (i, j) is the expected error in the position of residue j, in ångströms, when the prediction is superimposed on the true structure at residue i. Low PAE within a block of residues means that block is internally rigid and well-predicted; high PAE between two blocks means their relative placement is uncertain even if each block individually is confident.

Q: What do the diagnostic plots show?
A: Three diagnostic plots accompany the record. The Cα contact map visualizes the tertiary structure as a 2D adjacency matrix (8 Å cutoff, sequence-local contacts suppressed). The Ramachandran plot shows the distribution of backbone (φ, ψ) torsions, with points in the α and β basins reflecting secondary structure content. The PAE plot shows Al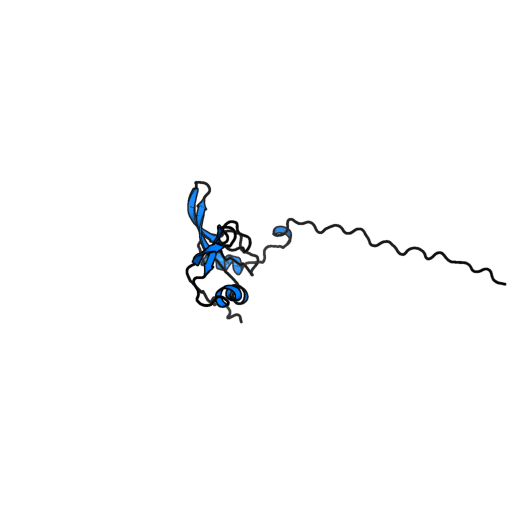phaFold's inter-residue confidence as a color matrix.

Q: What is the amino-acid chain?
A: Primary structure: the covalent order of the twenty standard amino acids along the backbone. Two proteins with the same sequence will (almost always) fold to the same structure; two with 30% identity often share a fold but not the details.

Q: What do the rendered images show?
A: The six renders are orthographic views along the three Cartesian axes in both directions. Representation (cartoon, sticks, or surface) and color scheme (sequence-rainbow or by-chain) vary across proteins so the training set covers all the common visualiz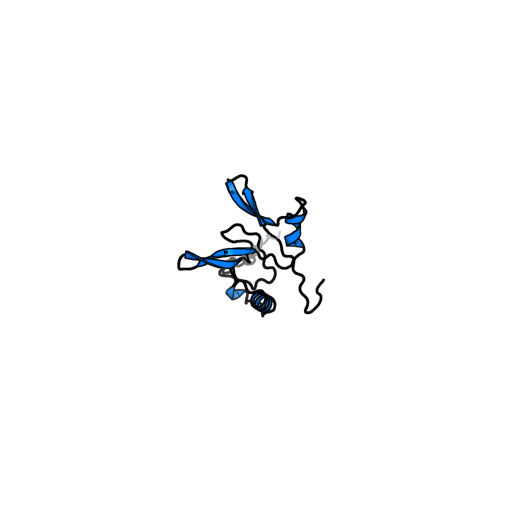ation conventions.